Protein AF-A0A0P7ULN9-F1 (afdb_monomer_lite)

Organism: Scleropages formosus (NCBI:txid113540)

Secondary structure (DSSP, 8-state):
--TTSS---HHHHHHHHHHHHHSHHHHHHHHHHHHHHHHHHHHHHHHHH---HHHHHHHHHHHHHHHHHHHHHHHHHHHHTTPPP--S--PPPPPHHHHHHHHHHH--

Sequence (108 aa):
MVSKLCQWDGIRKHILLVLLKTSPVCLIVDLDVRRNRNREALNALRRDAEMSDEDQEQLDKEICDIRKRLKVKVNRLNELQGKPELKGFNLSPLSRDEMKAINQVLKR

Foldseek 3Di:
DPPPPPPPDCVVVVVVVVVCCPPVVVVVVVVVVVVVVVVVVVVVVVVVVCPPVVNVVVVVVVVVVVLVVVQVVVQVVCVVVVHDRDPPSPDDDDDPVRVVVVVVVPPD

Structure (mmCIF, N/CA/C/O backbone):
data_AF-A0A0P7ULN9-F1
#
_entry.id   AF-A0A0P7ULN9-F1
#
loop_
_atom_site.group_PDB
_atom_site.id
_atom_site.type_symbol
_atom_site.label_atom_id
_atom_site.label_alt_id
_atom_site.label_comp_id
_atom_site.label_asym_id
_atom_site.label_entity_id
_atom_site.label_seq_id
_atom_site.pdbx_PDB_ins_code
_atom_site.Cartn_x
_atom_site.Cartn_y
_atom_site.Cartn_z
_atom_site.occupancy
_atom_site.B_iso_or_equiv
_atom_site.auth_seq_id
_atom_site.auth_comp_id
_atom_site.auth_asym_id
_atom_site.auth_atom_id
_atom_site.pdbx_PDB_model_num
ATOM 1 N N . MET A 1 1 ? 13.236 -6.642 -77.150 1.00 39.81 1 MET A N 1
ATOM 2 C CA . MET A 1 1 ? 14.279 -7.044 -76.174 1.00 39.81 1 MET A CA 1
ATOM 3 C C . MET A 1 1 ? 13.921 -6.652 -74.723 1.00 39.81 1 MET A C 1
ATOM 5 O O . MET A 1 1 ? 14.807 -6.297 -73.965 1.00 39.81 1 MET A O 1
ATOM 9 N N . VAL A 1 2 ? 12.649 -6.740 -74.285 1.00 43.72 2 VAL A N 1
ATOM 10 C CA . VAL A 1 2 ? 12.243 -6.293 -72.920 1.00 43.72 2 VAL A CA 1
ATOM 11 C C . VAL A 1 2 ? 11.277 -7.266 -72.212 1.00 43.72 2 VAL A C 1
ATOM 13 O O . VAL A 1 2 ? 10.721 -6.956 -71.170 1.00 43.72 2 VAL A O 1
ATOM 16 N N . SER A 1 3 ? 11.102 -8.493 -72.712 1.00 44.50 3 SER A N 1
ATOM 17 C CA . SER A 1 3 ? 10.144 -9.448 -72.114 1.00 44.50 3 SER A CA 1
ATOM 18 C C . SER A 1 3 ? 10.750 -10.406 -71.081 1.00 44.50 3 SER A C 1
ATOM 20 O O . SER A 1 3 ? 10.033 -11.229 -70.530 1.00 44.50 3 SER A O 1
ATOM 22 N N . LYS A 1 4 ? 12.051 -10.306 -70.768 1.00 44.25 4 LYS A N 1
ATOM 23 C CA . LYS A 1 4 ? 12.719 -11.176 -69.771 1.00 44.25 4 LYS A CA 1
ATOM 24 C C . LYS A 1 4 ? 12.836 -10.562 -68.365 1.00 44.25 4 LYS A C 1
ATOM 26 O O . LYS A 1 4 ? 13.487 -11.144 -67.502 1.00 44.25 4 LYS A O 1
ATOM 31 N N . LEU A 1 5 ? 12.231 -9.394 -68.125 1.00 45.03 5 LEU A N 1
ATOM 32 C CA . LEU A 1 5 ? 12.324 -8.672 -66.844 1.00 45.03 5 LEU A CA 1
ATOM 33 C C . LEU A 1 5 ? 11.114 -8.850 -65.913 1.00 45.03 5 LEU A C 1
ATOM 35 O O . LEU A 1 5 ? 11.232 -8.536 -64.735 1.00 45.03 5 LEU A O 1
ATOM 39 N N . CYS A 1 6 ? 9.994 -9.408 -66.387 1.00 50.28 6 CYS A N 1
ATOM 40 C CA . CYS A 1 6 ? 8.813 -9.656 -65.541 1.00 50.28 6 CYS A CA 1
ATOM 41 C C . CYS A 1 6 ? 8.776 -11.040 -64.871 1.00 50.28 6 CYS A C 1
ATOM 43 O O . CYS A 1 6 ? 7.931 -11.257 -64.014 1.00 50.28 6 CYS A O 1
ATOM 45 N N . GLN A 1 7 ? 9.685 -11.956 -65.219 1.00 50.16 7 GLN A N 1
ATOM 46 C CA . GLN A 1 7 ? 9.683 -13.345 -64.728 1.00 50.16 7 GLN A CA 1
ATOM 47 C C . GLN A 1 7 ? 10.825 -13.647 -63.752 1.00 50.16 7 GLN A C 1
ATOM 49 O O . GLN A 1 7 ? 11.171 -14.793 -63.491 1.00 50.16 7 GLN A O 1
ATOM 54 N N . TRP A 1 8 ? 11.447 -12.611 -63.189 1.00 48.56 8 TRP A N 1
ATOM 55 C CA . TRP A 1 8 ? 12.299 -12.807 -62.022 1.00 48.56 8 TRP A CA 1
ATOM 56 C C . TRP A 1 8 ? 11.435 -12.760 -60.777 1.00 48.56 8 TRP A C 1
ATOM 58 O O . TRP A 1 8 ? 11.366 -11.780 -60.032 1.00 48.56 8 TRP A O 1
ATOM 68 N N . ASP A 1 9 ? 10.743 -13.889 -60.687 1.00 55.28 9 ASP A N 1
ATOM 69 C CA . ASP A 1 9 ? 9.774 -14.341 -59.719 1.00 55.28 9 ASP A CA 1
ATOM 70 C C . ASP A 1 9 ? 10.242 -14.156 -58.284 1.00 55.28 9 ASP A C 1
ATOM 72 O O . ASP A 1 9 ? 11.427 -13.954 -57.996 1.00 55.28 9 ASP A O 1
ATOM 76 N N . GLY A 1 10 ? 9.273 -14.261 -57.372 1.00 60.03 10 GLY A N 1
ATOM 77 C CA . GLY A 1 10 ? 9.406 -14.075 -55.929 1.00 60.03 10 GLY A CA 1
ATOM 78 C C . GLY A 1 10 ? 10.617 -14.745 -55.275 1.00 60.03 10 GLY A C 1
ATOM 79 O O . GLY A 1 10 ? 10.995 -14.317 -54.197 1.00 60.03 10 GLY A O 1
ATOM 80 N N . ILE A 1 11 ? 11.293 -15.684 -55.938 1.00 65.00 11 ILE A N 1
ATOM 81 C CA . ILE A 1 11 ? 12.609 -16.217 -55.575 1.00 65.00 11 ILE A CA 1
ATOM 82 C C . ILE A 1 11 ? 13.677 -15.118 -55.487 1.00 65.00 11 ILE A C 1
ATOM 84 O O . ILE A 1 11 ? 14.398 -15.079 -54.501 1.00 65.00 11 ILE A O 1
ATOM 88 N N . ARG A 1 12 ? 13.783 -14.174 -56.435 1.00 64.69 12 ARG A N 1
ATOM 89 C CA . ARG A 1 12 ? 14.768 -13.076 -56.320 1.00 64.69 12 ARG A CA 1
ATOM 90 C C . ARG A 1 12 ? 14.433 -12.115 -55.191 1.00 64.69 12 ARG A C 1
ATOM 92 O O . ARG A 1 12 ? 15.335 -11.671 -54.490 1.00 64.69 12 ARG A O 1
ATOM 99 N N . LYS A 1 13 ? 13.144 -11.820 -54.994 1.00 64.00 13 LYS A N 1
ATOM 100 C CA . LYS A 1 13 ? 12.682 -11.013 -53.856 1.00 64.00 13 LYS A CA 1
ATOM 101 C C . LYS A 1 13 ? 12.955 -11.735 -52.539 1.00 64.00 13 LYS A C 1
ATOM 103 O O . LYS A 1 13 ? 13.418 -11.102 -51.605 1.00 64.00 13 LYS A O 1
ATOM 108 N N . HIS A 1 14 ? 12.733 -13.046 -52.485 1.00 68.19 14 HIS A N 1
ATOM 109 C CA . HIS A 1 14 ? 12.997 -13.885 -51.323 1.00 68.19 14 HIS A CA 1
ATOM 110 C C . HIS A 1 14 ? 14.497 -13.994 -51.040 1.00 68.19 14 HIS A C 1
ATOM 112 O O . HIS A 1 14 ? 14.897 -13.770 -49.911 1.00 68.19 14 HIS A O 1
ATOM 118 N N . ILE A 1 15 ? 15.338 -14.226 -52.051 1.00 68.81 15 ILE A N 1
ATOM 119 C CA . ILE A 1 15 ? 16.802 -14.234 -51.924 1.00 68.81 15 ILE A CA 1
ATOM 120 C C . ILE A 1 15 ? 17.303 -12.867 -51.455 1.00 68.81 15 ILE A C 1
ATOM 122 O O . ILE A 1 15 ? 18.106 -12.813 -50.534 1.00 68.81 15 ILE A O 1
ATOM 126 N N . LEU A 1 16 ? 16.807 -11.760 -52.016 1.00 63.34 16 LEU A N 1
ATOM 127 C CA . LEU A 1 16 ? 17.192 -10.416 -51.579 1.00 63.34 16 LEU A CA 1
ATOM 128 C C . LEU A 1 16 ? 16.739 -10.137 -50.137 1.00 63.34 16 LEU A C 1
ATOM 130 O O . LEU A 1 16 ? 17.502 -9.584 -49.352 1.00 63.34 16 LEU A O 1
ATOM 134 N N . LEU A 1 17 ? 15.529 -10.565 -49.768 1.00 64.50 17 LEU A N 1
ATOM 135 C CA . LEU A 1 17 ? 14.994 -10.454 -48.410 1.00 64.50 17 LEU A CA 1
ATOM 136 C C . LEU A 1 17 ? 15.785 -11.317 -47.418 1.00 64.50 17 LEU A C 1
ATOM 138 O O . LEU A 1 17 ? 16.032 -10.879 -46.300 1.00 64.50 17 LEU A O 1
ATOM 142 N N . VAL A 1 18 ? 16.188 -12.524 -47.819 1.00 67.69 18 VAL A N 1
ATOM 143 C CA . VAL A 1 18 ? 17.026 -13.430 -47.027 1.00 67.69 18 VAL A CA 1
ATOM 144 C C . VAL A 1 18 ? 18.409 -12.817 -46.855 1.00 67.69 18 VAL A C 1
ATOM 146 O O . VAL A 1 18 ? 18.833 -12.674 -45.720 1.00 67.69 18 VAL A O 1
ATOM 149 N N . LEU A 1 19 ? 19.053 -12.342 -47.925 1.00 61.41 19 LEU A N 1
ATOM 150 C CA . LEU A 1 19 ? 20.368 -11.691 -47.873 1.00 61.41 19 LEU A CA 1
ATOM 151 C C . LEU A 1 19 ? 20.367 -10.418 -47.010 1.00 61.41 19 LEU A C 1
ATOM 153 O O . LEU A 1 19 ? 21.307 -10.196 -46.246 1.00 61.41 19 LEU A O 1
ATOM 157 N N . LEU A 1 20 ? 19.304 -9.609 -47.083 1.00 58.16 20 LEU A N 1
ATOM 158 C CA . LEU A 1 20 ? 19.118 -8.432 -46.227 1.00 58.16 20 LEU A CA 1
ATOM 159 C C . LEU A 1 20 ? 18.901 -8.822 -44.756 1.00 58.16 20 LEU A C 1
ATOM 161 O O . LEU A 1 20 ? 19.474 -8.185 -43.877 1.00 58.16 20 LEU A O 1
ATOM 165 N N . LYS A 1 21 ? 18.139 -9.891 -44.483 1.00 59.97 21 LYS A N 1
ATOM 166 C CA . LYS A 1 21 ? 17.870 -10.400 -43.124 1.00 59.97 21 LYS A CA 1
ATOM 167 C C . LYS A 1 21 ? 19.020 -11.208 -42.512 1.00 59.97 21 LYS A C 1
ATOM 169 O O . LYS A 1 21 ? 19.088 -11.323 -41.295 1.00 59.97 21 LYS A O 1
ATOM 174 N N . THR A 1 22 ? 19.920 -11.765 -43.321 1.00 57.50 22 THR A N 1
ATOM 175 C CA . THR A 1 22 ? 21.130 -12.473 -42.863 1.00 57.50 22 THR A CA 1
ATOM 176 C C . THR A 1 22 ? 22.338 -11.552 -42.719 1.00 57.50 22 THR A C 1
ATOM 178 O O . THR A 1 22 ? 23.378 -11.985 -42.229 1.00 57.50 22 THR A O 1
ATOM 181 N N . SER A 1 23 ? 22.231 -10.290 -43.150 1.00 60.66 23 SER A N 1
ATOM 182 C CA . SER A 1 23 ? 23.286 -9.304 -42.941 1.00 60.66 23 SER A CA 1
ATOM 183 C C . SER A 1 23 ? 23.409 -8.987 -41.443 1.00 60.66 23 SER A C 1
ATOM 185 O O . SER A 1 23 ? 22.408 -8.617 -40.817 1.00 60.66 23 SER A O 1
ATOM 187 N N . PRO A 1 24 ? 24.614 -9.079 -40.849 1.00 62.69 24 PRO A N 1
ATOM 188 C CA . PRO A 1 24 ? 24.822 -8.859 -39.416 1.00 62.69 24 PRO A CA 1
ATOM 189 C C . PRO A 1 24 ? 24.386 -7.459 -38.960 1.00 62.69 24 PRO A C 1
ATOM 191 O O . PRO A 1 24 ? 24.020 -7.275 -37.803 1.00 62.69 24 PRO A O 1
ATOM 194 N N . VAL A 1 25 ? 24.348 -6.486 -39.875 1.00 57.44 25 VAL A N 1
ATOM 195 C CA . VAL A 1 25 ? 23.916 -5.109 -39.599 1.00 57.44 25 VAL A CA 1
ATOM 196 C C . VAL A 1 25 ? 22.401 -5.015 -39.369 1.00 57.44 25 VAL A C 1
ATOM 198 O O . VAL A 1 25 ? 21.974 -4.301 -38.466 1.00 57.44 25 VAL A O 1
ATOM 201 N N . CYS A 1 26 ? 21.582 -5.768 -40.119 1.00 59.66 26 CYS A N 1
ATOM 202 C CA . CYS A 1 26 ? 20.127 -5.821 -39.902 1.00 59.66 26 CYS A CA 1
ATOM 203 C C . CYS A 1 26 ? 19.809 -6.492 -38.561 1.00 59.66 26 CYS A C 1
ATOM 205 O O . CYS A 1 26 ? 18.988 -6.000 -37.793 1.00 59.66 26 CYS A O 1
ATOM 207 N N . LEU A 1 27 ? 20.545 -7.563 -38.244 1.00 58.97 27 LEU A N 1
ATOM 208 C CA . LEU A 1 27 ? 20.428 -8.280 -36.978 1.00 58.97 27 LEU A CA 1
ATOM 209 C C . LEU A 1 27 ? 20.708 -7.370 -35.774 1.00 58.97 27 LEU A C 1
ATOM 211 O O . LEU A 1 27 ? 19.984 -7.442 -34.789 1.00 58.97 27 LEU A O 1
ATOM 215 N N . ILE A 1 28 ? 21.716 -6.495 -35.850 1.00 65.75 28 ILE A N 1
ATOM 216 C CA . ILE A 1 28 ? 22.037 -5.544 -34.772 1.00 65.75 28 ILE A CA 1
ATOM 217 C C . ILE A 1 28 ? 20.898 -4.540 -34.575 1.00 65.75 28 ILE A C 1
ATOM 219 O O . ILE A 1 28 ? 20.422 -4.381 -33.454 1.00 65.75 28 ILE A O 1
ATOM 223 N N . VAL A 1 29 ? 20.403 -3.927 -35.654 1.00 70.25 29 VAL A N 1
ATOM 224 C CA . VAL A 1 29 ? 19.311 -2.941 -35.573 1.00 70.25 29 VAL A CA 1
ATOM 225 C C . VAL A 1 29 ? 18.027 -3.583 -35.045 1.00 70.25 29 VAL A C 1
ATOM 227 O O . VAL A 1 29 ? 17.382 -3.030 -34.157 1.00 70.25 29 VAL A O 1
ATOM 230 N N . ASP A 1 30 ? 17.677 -4.778 -35.518 1.00 75.56 30 ASP A N 1
ATOM 231 C CA . ASP A 1 30 ? 16.497 -5.507 -35.047 1.00 75.56 30 ASP A CA 1
ATOM 232 C C . ASP A 1 30 ? 16.623 -5.903 -33.566 1.00 75.56 30 ASP A C 1
ATOM 234 O O . ASP A 1 30 ? 15.656 -5.822 -32.796 1.00 75.56 30 ASP A O 1
ATOM 238 N N . LEU A 1 31 ? 17.824 -6.303 -33.136 1.00 71.81 31 LEU A N 1
ATOM 239 C CA . LEU A 1 31 ? 18.120 -6.598 -31.736 1.00 71.81 31 LEU A CA 1
ATOM 240 C C . LEU A 1 31 ? 18.053 -5.348 -30.854 1.00 71.81 31 LEU A C 1
ATOM 242 O O . LEU A 1 31 ? 17.506 -5.434 -29.752 1.00 71.81 31 LEU A O 1
ATOM 246 N N . ASP A 1 32 ? 18.541 -4.206 -31.328 1.00 73.88 32 ASP A N 1
ATOM 247 C CA . ASP A 1 32 ? 18.506 -2.938 -30.599 1.00 73.88 32 ASP A CA 1
ATOM 248 C C . ASP A 1 32 ? 17.088 -2.384 -30.493 1.00 73.88 32 ASP A C 1
ATOM 250 O O . ASP A 1 32 ? 16.669 -1.971 -29.412 1.00 73.88 32 ASP A O 1
ATOM 254 N N . VAL A 1 33 ? 16.290 -2.488 -31.557 1.00 80.44 33 VAL A N 1
ATOM 255 C CA . VAL A 1 33 ? 14.860 -2.159 -31.525 1.00 80.44 33 VAL A CA 1
ATOM 256 C C . VAL A 1 33 ? 14.130 -3.055 -30.523 1.00 80.44 33 VAL A C 1
ATOM 258 O O . VAL A 1 33 ? 13.322 -2.571 -29.728 1.00 80.44 33 VAL A O 1
ATOM 261 N N . ARG A 1 34 ? 14.433 -4.358 -30.494 1.00 79.56 34 ARG A N 1
ATOM 262 C CA . ARG A 1 34 ? 13.831 -5.291 -29.532 1.00 79.56 34 ARG A CA 1
ATOM 263 C C . ARG A 1 34 ? 14.283 -5.021 -28.095 1.00 79.56 34 ARG A C 1
ATOM 265 O O . ARG A 1 34 ? 13.459 -5.080 -27.186 1.00 79.56 34 ARG A O 1
ATOM 272 N N . ARG A 1 35 ? 15.552 -4.671 -27.866 1.00 78.62 35 ARG A N 1
ATOM 273 C CA . ARG A 1 35 ? 16.045 -4.240 -26.546 1.00 78.62 35 ARG A CA 1
ATOM 274 C C . ARG A 1 35 ? 15.427 -2.918 -26.111 1.00 78.62 35 ARG A C 1
ATOM 276 O O . ARG A 1 35 ? 15.121 -2.786 -24.931 1.00 78.62 35 ARG A O 1
ATOM 283 N N . ASN A 1 36 ? 15.220 -1.973 -27.027 1.00 79.00 36 ASN A N 1
ATOM 284 C CA . ASN A 1 36 ? 14.581 -0.699 -26.717 1.00 79.00 36 ASN A CA 1
ATOM 285 C C . ASN A 1 36 ? 13.112 -0.897 -26.329 1.00 79.00 36 ASN A C 1
ATOM 287 O O . ASN A 1 36 ? 12.692 -0.419 -25.284 1.00 79.00 36 ASN A O 1
ATOM 291 N N . ARG A 1 37 ? 12.368 -1.718 -27.081 1.00 84.19 37 ARG A N 1
ATOM 292 C CA . ARG A 1 37 ? 10.994 -2.107 -26.719 1.00 84.19 37 ARG A CA 1
ATOM 293 C C . ARG A 1 37 ? 10.932 -2.820 -25.372 1.00 84.19 37 ARG A C 1
ATOM 295 O O . ARG A 1 37 ? 10.065 -2.521 -24.562 1.00 84.19 37 ARG A O 1
ATOM 302 N N . ASN A 1 38 ? 11.880 -3.714 -25.091 1.00 86.56 38 ASN A N 1
ATOM 303 C CA . ASN A 1 38 ? 11.958 -4.365 -23.783 1.00 86.56 38 ASN A CA 1
ATOM 304 C C . ASN A 1 38 ? 12.301 -3.371 -22.664 1.00 86.56 38 ASN A C 1
ATOM 306 O O . ASN A 1 38 ? 11.784 -3.505 -21.561 1.00 86.56 38 ASN A O 1
ATOM 310 N N . ARG A 1 39 ? 13.146 -2.367 -22.924 1.00 83.31 39 ARG A N 1
ATOM 311 C CA . ARG A 1 39 ? 13.453 -1.293 -21.969 1.00 83.31 39 ARG A CA 1
ATOM 312 C C . ARG A 1 39 ? 12.227 -0.425 -21.696 1.00 83.31 39 ARG A C 1
ATOM 314 O O . ARG A 1 39 ? 11.968 -0.106 -20.543 1.00 83.31 39 ARG A O 1
ATOM 321 N N . GLU A 1 40 ? 11.473 -0.070 -22.728 1.00 82.69 40 GLU A N 1
ATOM 322 C CA . GLU A 1 40 ? 10.224 0.680 -22.598 1.00 82.69 40 GLU A CA 1
ATOM 323 C C . GLU A 1 40 ? 9.162 -0.127 -21.844 1.00 82.69 40 GLU A C 1
ATOM 325 O O . GLU A 1 40 ? 8.547 0.406 -20.926 1.00 82.69 40 GLU A O 1
ATOM 330 N N . ALA A 1 41 ? 9.021 -1.424 -22.135 1.00 79.31 41 ALA A N 1
ATOM 331 C CA . ALA A 1 41 ? 8.128 -2.323 -21.406 1.00 79.31 41 ALA A CA 1
ATOM 332 C C . ALA A 1 41 ? 8.540 -2.479 -19.933 1.00 79.31 41 ALA A C 1
ATOM 334 O O . ALA A 1 41 ? 7.692 -2.398 -19.052 1.00 79.31 41 ALA A O 1
ATOM 335 N N . LEU A 1 42 ? 9.837 -2.641 -19.643 1.00 74.62 42 LEU A N 1
ATOM 336 C CA . LEU A 1 42 ? 10.341 -2.684 -18.267 1.00 74.62 42 LEU A CA 1
ATOM 337 C C . LEU A 1 42 ? 10.121 -1.355 -17.536 1.00 74.62 42 LEU A C 1
ATOM 339 O O . LEU A 1 42 ? 9.756 -1.371 -16.368 1.00 74.62 42 LEU A O 1
ATOM 343 N N . ASN A 1 43 ? 10.301 -0.215 -18.206 1.00 74.12 43 ASN A N 1
ATOM 344 C CA . ASN A 1 43 ? 10.026 1.098 -17.622 1.00 74.12 43 ASN A CA 1
ATOM 345 C C . ASN A 1 43 ? 8.524 1.328 -17.393 1.00 74.12 43 ASN A C 1
ATOM 347 O O . ASN A 1 43 ? 8.164 1.949 -16.400 1.00 74.12 43 ASN A O 1
ATOM 351 N N . ALA A 1 44 ? 7.654 0.827 -18.272 1.00 71.56 44 ALA A N 1
ATOM 352 C CA . ALA A 1 44 ? 6.205 0.881 -18.091 1.00 71.56 44 ALA A CA 1
ATOM 353 C C . ALA A 1 44 ? 5.754 0.007 -16.909 1.00 71.56 44 ALA A C 1
ATOM 355 O O . ALA A 1 44 ? 5.064 0.498 -16.025 1.00 71.56 44 ALA A O 1
ATOM 356 N N . LEU A 1 45 ? 6.253 -1.231 -16.815 1.00 69.44 45 LEU A N 1
ATOM 357 C CA . LEU A 1 45 ? 6.014 -2.106 -15.659 1.00 69.44 45 LEU A CA 1
ATOM 358 C C . LEU A 1 45 ? 6.584 -1.523 -14.358 1.00 69.44 45 LEU A C 1
ATOM 360 O O . LEU A 1 45 ? 6.030 -1.742 -13.2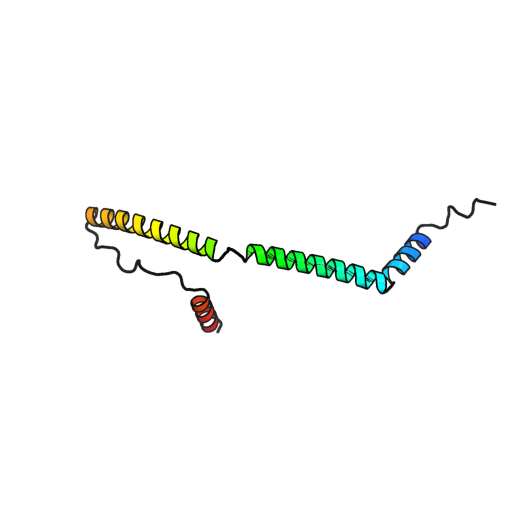85 1.00 69.44 45 LEU A O 1
ATOM 364 N N . ARG A 1 46 ? 7.691 -0.773 -14.435 1.00 63.12 46 ARG A N 1
ATOM 365 C CA . ARG A 1 46 ? 8.248 -0.058 -13.282 1.00 63.12 46 ARG A CA 1
ATOM 366 C C . ARG A 1 46 ? 7.354 1.101 -12.849 1.00 63.12 46 ARG A C 1
ATOM 368 O O . ARG A 1 46 ? 7.200 1.286 -11.654 1.00 63.12 46 ARG A O 1
ATOM 375 N N . ARG A 1 47 ? 6.744 1.832 -13.788 1.00 56.50 47 ARG A N 1
ATOM 376 C CA . ARG A 1 47 ? 5.785 2.907 -13.483 1.00 56.50 47 ARG A CA 1
ATOM 377 C C . ARG A 1 47 ? 4.528 2.381 -12.786 1.00 56.50 47 ARG A C 1
ATOM 379 O O . ARG A 1 47 ? 4.079 3.012 -11.845 1.00 56.50 47 ARG A O 1
ATOM 386 N N . ASP A 1 48 ? 4.035 1.197 -13.149 1.00 53.31 48 ASP A N 1
ATOM 387 C CA . ASP A 1 48 ? 2.918 0.556 -12.426 1.00 53.31 48 ASP A CA 1
ATOM 388 C C . ASP A 1 48 ? 3.324 0.069 -11.017 1.00 53.31 48 ASP A C 1
ATOM 390 O O . ASP A 1 48 ? 2.485 -0.083 -10.131 1.00 53.31 48 ASP A O 1
ATOM 394 N N . ALA A 1 49 ? 4.622 -0.166 -10.791 1.00 56.72 49 ALA A N 1
ATOM 395 C CA . ALA A 1 49 ? 5.190 -0.474 -9.477 1.00 56.72 49 ALA A CA 1
ATOM 396 C C . ALA A 1 49 ? 5.570 0.783 -8.664 1.00 56.72 49 ALA A C 1
ATOM 398 O O . ALA A 1 49 ? 5.855 0.669 -7.469 1.00 56.72 49 ALA A O 1
ATOM 399 N N . GLU A 1 50 ? 5.560 1.958 -9.295 1.00 56.12 50 GLU A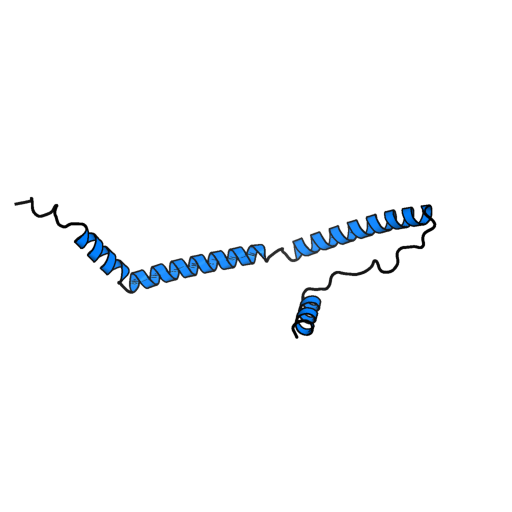 N 1
ATOM 400 C CA . GLU A 1 50 ? 5.726 3.282 -8.698 1.00 56.12 50 GLU A CA 1
ATOM 401 C C . GLU A 1 50 ? 4.327 3.863 -8.396 1.00 56.12 50 GLU A C 1
ATOM 403 O O . GLU A 1 50 ? 3.957 4.914 -8.907 1.00 56.12 50 GLU A O 1
ATOM 408 N N . MET A 1 51 ? 3.537 3.211 -7.527 1.00 57.22 51 MET A N 1
ATOM 409 C CA . MET A 1 51 ? 2.721 4.032 -6.617 1.00 57.22 51 MET A CA 1
ATOM 410 C C . MET A 1 51 ? 3.732 4.926 -5.909 1.00 57.22 51 MET A C 1
ATOM 412 O O . MET A 1 51 ? 4.628 4.398 -5.240 1.00 57.22 51 MET A O 1
ATOM 416 N N . SER A 1 52 ? 3.671 6.234 -6.146 1.00 60.69 52 SER A N 1
ATOM 417 C CA . SER A 1 52 ? 4.608 7.161 -5.521 1.00 60.69 52 SER A CA 1
ATOM 418 C C . SER A 1 52 ? 4.517 6.973 -4.007 1.00 60.69 52 SER A C 1
ATOM 420 O O . SER A 1 52 ? 3.428 6.713 -3.488 1.00 60.69 52 SER A O 1
ATOM 422 N N . ASP A 1 53 ? 5.628 7.102 -3.279 1.00 66.62 53 ASP A N 1
ATOM 423 C CA . ASP A 1 53 ? 5.597 7.055 -1.809 1.00 66.62 53 ASP A CA 1
ATOM 424 C C . ASP A 1 53 ? 4.560 8.054 -1.253 1.00 66.62 53 ASP A C 1
ATOM 426 O O . ASP A 1 53 ? 3.929 7.799 -0.233 1.00 66.62 53 ASP A O 1
ATOM 430 N N . GLU A 1 54 ? 4.314 9.142 -1.986 1.00 72.50 54 GLU A N 1
ATOM 431 C CA . GLU A 1 54 ? 3.281 10.142 -1.715 1.00 72.50 54 GLU A CA 1
ATOM 432 C C . GLU A 1 54 ? 1.851 9.590 -1.851 1.00 72.50 54 GLU A C 1
ATOM 434 O O . GLU A 1 54 ? 1.012 9.848 -0.987 1.00 72.50 54 GLU A O 1
ATOM 439 N N . ASP A 1 55 ? 1.569 8.804 -2.894 1.00 74.75 55 ASP A N 1
ATOM 440 C CA . ASP A 1 55 ? 0.262 8.162 -3.094 1.00 74.75 55 ASP A CA 1
ATOM 441 C C . ASP A 1 55 ? 0.023 7.106 -2.013 1.00 74.75 55 ASP A C 1
ATOM 443 O O . ASP A 1 55 ? -1.069 7.000 -1.450 1.00 74.75 55 ASP A O 1
ATOM 447 N N . GLN A 1 56 ? 1.070 6.355 -1.669 1.00 73.25 56 GLN A N 1
ATOM 448 C CA . GLN A 1 56 ? 1.020 5.382 -0.588 1.00 73.25 56 GLN A CA 1
ATOM 449 C C . GLN A 1 56 ? 0.787 6.064 0.769 1.00 73.25 56 GLN A C 1
ATOM 451 O O . GLN A 1 56 ? -0.038 5.601 1.556 1.00 73.25 56 GLN A O 1
ATOM 456 N N . GLU A 1 57 ? 1.442 7.199 1.024 1.00 80.06 57 GLU A N 1
ATOM 457 C CA . GLU A 1 57 ? 1.239 7.991 2.236 1.00 80.06 57 GLU A CA 1
ATOM 458 C C . GLU A 1 57 ? -0.182 8.579 2.305 1.00 80.06 57 GLU A C 1
ATOM 460 O O . GLU A 1 57 ? -0.792 8.611 3.378 1.00 80.06 57 GLU A O 1
ATOM 465 N N . GLN A 1 58 ? -0.742 9.033 1.178 1.00 85.50 58 GLN A N 1
ATOM 466 C CA . GLN A 1 58 ? -2.129 9.501 1.113 1.00 85.50 58 GLN A CA 1
ATOM 467 C C . GLN A 1 58 ? -3.121 8.376 1.417 1.00 85.50 58 GLN A C 1
ATOM 469 O O . GLN A 1 58 ? -4.000 8.551 2.266 1.00 85.50 58 GLN A O 1
ATOM 474 N N . LEU A 1 59 ? -2.948 7.206 0.798 1.00 83.38 59 LEU A N 1
ATOM 475 C CA . LEU A 1 59 ? -3.778 6.033 1.073 1.00 83.38 59 LEU A CA 1
ATOM 476 C C . LEU A 1 59 ? -3.688 5.616 2.548 1.00 83.38 59 LEU A C 1
ATOM 478 O O . LEU A 1 59 ? -4.716 5.361 3.180 1.00 83.38 59 LEU A O 1
ATOM 482 N N . ASP A 1 60 ? -2.491 5.615 3.136 1.00 83.25 60 ASP A N 1
ATOM 483 C CA . ASP A 1 60 ? -2.299 5.284 4.550 1.00 83.25 60 ASP A CA 1
ATOM 484 C C . ASP A 1 60 ? -2.988 6.294 5.484 1.00 83.25 60 ASP A C 1
ATOM 486 O O . ASP A 1 60 ? -3.606 5.895 6.481 1.00 83.25 60 ASP A O 1
ATOM 490 N N . LYS A 1 61 ? -2.960 7.593 5.153 1.00 87.62 61 LYS A N 1
ATOM 491 C CA . LYS A 1 61 ? -3.694 8.642 5.887 1.00 87.62 61 LYS A CA 1
ATOM 492 C C . LYS A 1 61 ? -5.202 8.406 5.836 1.00 87.62 61 LYS A C 1
ATOM 494 O O . LYS A 1 61 ? -5.852 8.380 6.887 1.00 87.62 61 LYS A O 1
ATOM 499 N N . GLU A 1 62 ? -5.754 8.168 4.649 1.00 91.31 62 GLU A N 1
ATOM 500 C CA . GLU A 1 62 ? -7.187 7.915 4.474 1.00 91.31 62 GLU A CA 1
ATOM 501 C C . GLU A 1 62 ? -7.645 6.651 5.213 1.00 91.31 62 GLU A C 1
ATOM 503 O O . GLU A 1 62 ? -8.659 6.672 5.925 1.00 91.31 62 GLU A O 1
ATOM 508 N N . ILE A 1 63 ? -6.869 5.566 5.124 1.00 88.31 63 ILE A N 1
ATOM 509 C CA . ILE A 1 63 ? -7.114 4.320 5.861 1.00 88.31 63 ILE A CA 1
ATOM 510 C C . ILE A 1 63 ? -7.127 4.588 7.371 1.00 88.31 63 ILE A C 1
ATOM 512 O O . ILE A 1 63 ? -8.027 4.114 8.079 1.00 88.31 63 ILE A O 1
ATOM 516 N N . CYS A 1 64 ? -6.167 5.364 7.881 1.00 85.56 64 CYS A N 1
ATOM 517 C CA . CYS A 1 64 ? -6.096 5.727 9.294 1.00 85.56 64 CYS A CA 1
ATOM 518 C C . CYS A 1 64 ? -7.337 6.501 9.753 1.00 85.56 64 CYS A C 1
ATOM 520 O O . CYS A 1 64 ? -7.923 6.188 10.795 1.00 85.56 64 CYS A O 1
ATOM 522 N N . ASP A 1 65 ? -7.781 7.483 8.975 1.00 90.81 65 ASP A N 1
ATOM 523 C CA . ASP A 1 65 ? -8.923 8.314 9.342 1.00 90.81 65 ASP A CA 1
ATOM 524 C C . ASP A 1 65 ? -10.249 7.557 9.266 1.00 90.81 65 ASP A C 1
ATOM 526 O O . ASP A 1 65 ? -11.098 7.697 10.156 1.00 90.81 65 ASP A O 1
ATOM 530 N N . ILE A 1 66 ? -10.415 6.683 8.269 1.00 91.19 66 ILE A N 1
ATOM 531 C CA . ILE A 1 66 ? -11.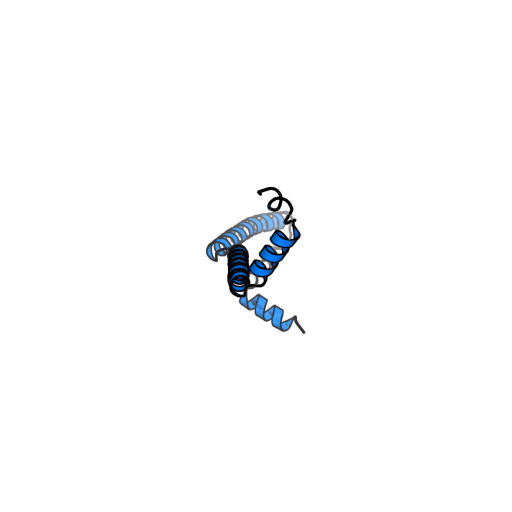559 5.768 8.198 1.00 91.19 66 ILE A CA 1
ATOM 532 C C . ILE A 1 66 ? -11.593 4.867 9.439 1.00 91.19 66 ILE A C 1
ATOM 534 O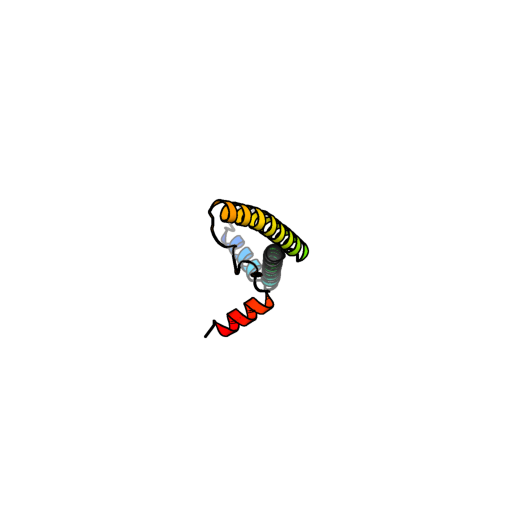 O . ILE A 1 66 ? -12.641 4.759 10.084 1.00 91.19 66 ILE A O 1
ATOM 538 N N . ARG A 1 67 ? -10.457 4.272 9.830 1.00 86.31 67 ARG A N 1
ATOM 539 C CA . ARG A 1 67 ? -10.362 3.412 11.023 1.00 86.31 67 ARG A CA 1
ATOM 540 C C . ARG A 1 67 ? -10.706 4.162 12.308 1.00 86.31 67 ARG A C 1
ATOM 542 O O . ARG A 1 67 ? -11.459 3.631 13.124 1.00 86.31 67 ARG A O 1
ATOM 549 N N . LYS A 1 68 ? -10.230 5.401 12.482 1.00 88.00 68 LYS A N 1
ATOM 550 C CA . LYS A 1 68 ? -10.566 6.243 13.648 1.00 88.00 68 LYS A CA 1
ATOM 551 C C . LYS A 1 68 ? -12.069 6.504 13.734 1.00 88.00 68 LYS A C 1
ATOM 553 O O . LYS A 1 68 ? -12.673 6.259 14.778 1.00 88.00 68 LYS A O 1
ATOM 558 N N . ARG A 1 69 ? -12.693 6.949 12.635 1.00 90.69 69 ARG A N 1
ATOM 559 C CA . ARG A 1 69 ? -14.143 7.216 12.598 1.00 90.69 69 ARG A CA 1
ATOM 560 C C . ARG A 1 69 ? -14.956 5.953 12.862 1.00 90.69 69 ARG A C 1
ATOM 562 O O . ARG A 1 69 ? -15.957 6.006 13.576 1.00 90.69 69 ARG A O 1
ATOM 569 N N . LEU A 1 70 ? -14.534 4.823 12.297 1.00 89.94 70 LEU A N 1
ATOM 570 C CA . LEU A 1 70 ? -15.205 3.547 12.504 1.00 89.94 70 LEU A CA 1
ATOM 571 C C . LEU A 1 70 ? -15.080 3.083 13.957 1.00 89.94 70 LEU A C 1
ATOM 573 O O . LEU A 1 70 ? -16.080 2.680 14.537 1.00 89.94 70 LEU A O 1
ATOM 577 N N . LYS A 1 71 ? -13.902 3.220 14.577 1.00 87.81 71 LYS A N 1
ATOM 578 C CA . LYS A 1 71 ? -13.674 2.860 15.983 1.00 87.81 71 LYS A CA 1
ATOM 579 C C . LYS A 1 71 ? -14.634 3.584 16.924 1.00 87.81 71 LYS A C 1
ATOM 581 O O . LYS A 1 71 ? -15.248 2.937 17.764 1.00 87.81 71 LYS A O 1
ATOM 586 N N . VAL A 1 72 ? -14.824 4.893 16.742 1.00 89.44 72 VAL A N 1
ATOM 587 C CA . VAL A 1 72 ? -15.785 5.669 17.548 1.00 89.44 72 VAL A CA 1
ATOM 588 C C . VAL A 1 72 ? -17.203 5.123 17.384 1.00 89.44 72 VAL A C 1
ATOM 590 O O . VAL A 1 72 ? -17.889 4.873 18.372 1.00 89.44 72 VAL A O 1
ATOM 593 N N . LYS A 1 73 ? -17.636 4.884 16.140 1.00 93.44 73 LYS A N 1
ATOM 594 C CA . LYS A 1 73 ? -18.979 4.352 15.864 1.00 93.44 73 LYS A CA 1
ATOM 595 C C . LYS A 1 73 ? -19.176 2.958 16.454 1.00 93.44 73 LYS A C 1
ATOM 597 O O . LYS A 1 73 ? -20.217 2.693 17.042 1.00 93.44 73 LYS A O 1
ATOM 602 N N . VAL A 1 74 ? -18.188 2.078 16.319 1.00 90.69 74 VAL A N 1
ATOM 603 C CA . VAL A 1 74 ? -18.283 0.705 16.824 1.00 90.69 74 VAL A CA 1
ATOM 604 C C . VAL A 1 74 ? -18.238 0.670 18.349 1.00 90.69 74 VAL A C 1
ATOM 606 O O . VAL A 1 74 ? -19.024 -0.056 18.948 1.00 90.69 74 VAL A O 1
ATOM 609 N N . ASN A 1 75 ? -17.415 1.499 18.992 1.00 87.75 75 ASN A N 1
ATOM 610 C CA . ASN A 1 75 ? -17.427 1.623 20.449 1.00 87.75 75 ASN 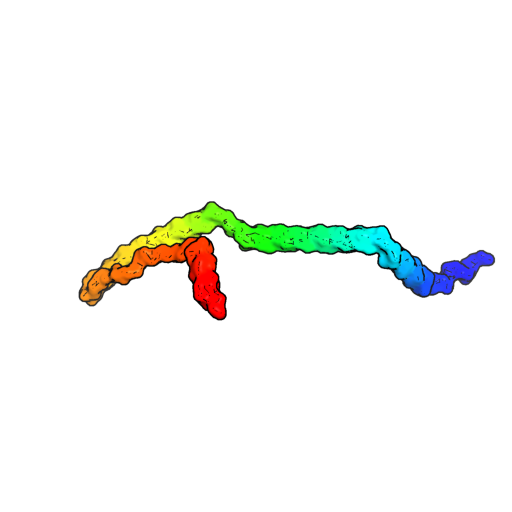A CA 1
ATOM 611 C C . ASN A 1 75 ? -18.786 2.123 20.950 1.00 87.75 75 ASN A C 1
ATOM 613 O O . ASN A 1 75 ? -19.359 1.512 21.846 1.00 87.75 75 ASN A O 1
ATOM 617 N N . ARG A 1 76 ? -19.366 3.140 20.299 1.00 90.06 76 ARG A N 1
ATOM 618 C CA . ARG A 1 76 ? -20.708 3.626 20.639 1.00 90.06 76 ARG A CA 1
ATOM 619 C C . ARG A 1 76 ? -21.781 2.544 20.499 1.00 90.06 76 ARG A C 1
ATOM 621 O O . ARG A 1 76 ? -22.687 2.460 21.321 1.00 90.06 76 ARG A O 1
ATOM 628 N N . LEU A 1 77 ? -21.692 1.711 19.464 1.00 90.38 77 LEU A N 1
ATOM 629 C CA . LEU A 1 77 ? -22.600 0.576 19.291 1.00 90.38 77 LEU A CA 1
ATOM 630 C C . LEU A 1 77 ? -22.390 -0.496 20.367 1.00 90.38 77 LEU A C 1
ATOM 632 O O . LEU A 1 77 ? -23.369 -1.053 20.856 1.00 90.38 77 LEU A O 1
ATOM 636 N N . ASN A 1 78 ? -21.146 -0.766 20.767 1.00 88.75 78 ASN A N 1
ATOM 637 C CA . ASN A 1 78 ? -20.843 -1.711 21.841 1.00 88.75 78 ASN A CA 1
ATOM 638 C C . ASN A 1 78 ? -21.365 -1.226 23.198 1.00 88.75 78 ASN A C 1
ATOM 640 O O . ASN A 1 78 ? -21.956 -2.033 23.911 1.00 88.75 78 ASN A O 1
ATOM 644 N N . GLU A 1 79 ? -21.236 0.069 23.513 1.00 88.69 79 GLU A N 1
ATOM 645 C CA . GLU A 1 79 ? -21.841 0.692 24.702 1.00 88.69 79 GLU A CA 1
ATOM 646 C C . GLU A 1 79 ? -23.352 0.430 24.748 1.00 88.69 79 GLU A C 1
ATOM 648 O O . GLU A 1 79 ? -23.870 -0.056 25.751 1.00 88.69 79 GLU A O 1
ATOM 653 N N . LEU A 1 80 ? -24.051 0.683 23.635 1.00 90.69 80 LEU A N 1
ATOM 654 C CA . LEU A 1 80 ? -25.496 0.456 23.525 1.00 90.69 80 LEU A CA 1
ATOM 655 C C . LEU A 1 80 ? -25.879 -1.030 23.620 1.00 90.69 80 LEU A C 1
ATOM 657 O O . LEU A 1 80 ? -26.981 -1.351 24.054 1.00 90.69 80 LEU A O 1
ATOM 661 N N . GLN A 1 81 ? -24.986 -1.936 23.220 1.00 89.31 81 GLN A N 1
ATOM 662 C CA . GLN A 1 81 ? -25.181 -3.386 23.317 1.00 89.31 81 GLN A CA 1
ATOM 663 C C . GLN A 1 81 ? -24.685 -3.985 24.646 1.00 89.31 81 GLN A C 1
ATOM 665 O O . GLN A 1 81 ? -24.784 -5.198 24.824 1.00 89.31 81 GLN A O 1
ATOM 670 N N . GLY A 1 82 ? -24.121 -3.180 25.556 1.00 88.62 82 GLY A N 1
ATOM 671 C CA . GLY A 1 82 ? -23.526 -3.656 26.810 1.00 88.62 82 GLY A CA 1
ATOM 672 C C . GLY A 1 82 ? -22.267 -4.515 26.626 1.00 88.62 82 GLY A C 1
ATOM 673 O O . GLY A 1 82 ? -21.900 -5.278 27.519 1.00 88.62 82 GLY A O 1
ATOM 674 N N . LYS A 1 83 ? -21.610 -4.433 25.463 1.00 85.62 83 LYS A N 1
ATOM 675 C CA . LYS A 1 83 ? -20.380 -5.172 25.155 1.00 85.62 83 LYS A CA 1
ATOM 676 C C . LYS A 1 83 ? -19.148 -4.354 25.557 1.00 85.62 83 LYS A C 1
ATOM 678 O O . LYS A 1 83 ? -19.154 -3.134 25.400 1.00 85.62 83 LYS A O 1
ATOM 683 N N . PRO A 1 84 ? -18.072 -5.003 26.035 1.00 78.94 84 PRO A N 1
ATOM 684 C CA . PRO A 1 84 ? -16.831 -4.309 26.360 1.00 78.94 84 PRO A CA 1
ATOM 685 C C . PRO A 1 84 ? -16.200 -3.670 25.114 1.00 78.94 84 PRO A C 1
ATOM 687 O O . PRO A 1 84 ? -16.424 -4.111 23.983 1.00 78.94 84 PRO A O 1
ATOM 690 N N . GLU A 1 85 ? -15.384 -2.635 25.322 1.00 74.06 85 GLU A N 1
ATOM 691 C CA . GLU A 1 85 ? -14.684 -1.954 24.231 1.00 74.06 85 GLU A CA 1
ATOM 692 C C . GLU A 1 85 ? -13.782 -2.899 23.427 1.00 74.06 85 GLU A C 1
ATOM 694 O O . GLU A 1 85 ? -13.196 -3.852 23.955 1.00 74.06 85 GLU A O 1
ATOM 699 N N . LEU A 1 86 ? -13.633 -2.600 22.133 1.00 71.62 86 LEU A N 1
ATOM 700 C CA . LEU A 1 86 ? -12.776 -3.370 21.240 1.00 71.62 86 LEU A CA 1
ATOM 701 C C . LEU A 1 86 ? -11.301 -3.237 21.638 1.00 71.62 86 LEU A C 1
ATOM 703 O O . LEU A 1 86 ? -10.681 -2.183 21.477 1.00 71.62 86 LEU A O 1
ATOM 707 N N . LYS A 1 87 ? -10.718 -4.345 22.101 1.00 75.56 87 LYS A N 1
ATOM 708 C CA . LYS A 1 87 ? -9.280 -4.480 22.371 1.00 75.56 87 LYS A CA 1
ATOM 709 C C . LYS A 1 87 ? -8.548 -4.998 21.127 1.00 75.56 87 LYS A C 1
ATOM 711 O O . LYS A 1 87 ? -9.113 -5.746 20.338 1.00 75.56 87 LYS A O 1
ATOM 716 N N . GLY A 1 88 ? -7.282 -4.608 20.955 1.00 69.75 88 GLY A N 1
ATOM 717 C CA . GLY A 1 88 ? -6.394 -5.172 19.922 1.00 69.75 88 GLY A CA 1
ATOM 718 C C . GLY A 1 88 ? -6.538 -4.610 18.499 1.00 69.75 88 GLY A C 1
ATOM 719 O O . GLY A 1 88 ? -5.873 -5.092 17.593 1.00 69.75 88 GLY A O 1
ATOM 720 N N . PHE A 1 89 ? -7.346 -3.570 18.281 1.00 68.38 89 PHE A N 1
ATOM 721 C CA . PHE A 1 89 ? -7.583 -2.995 16.944 1.00 68.38 89 PHE A CA 1
ATOM 722 C C . PHE A 1 89 ? -6.489 -2.034 16.428 1.00 68.38 89 PHE A C 1
ATOM 724 O O . PHE A 1 89 ? -6.623 -1.484 15.338 1.00 68.38 89 PHE A O 1
ATOM 731 N N . ASN A 1 90 ? -5.415 -1.806 17.190 1.00 67.12 90 ASN A N 1
ATOM 732 C CA . ASN A 1 90 ? -4.365 -0.829 16.865 1.00 67.12 90 ASN A CA 1
ATOM 733 C C . ASN A 1 90 ? -3.177 -1.457 16.103 1.00 67.12 90 ASN A C 1
ATOM 735 O O . ASN A 1 90 ? -2.031 -1.091 16.350 1.00 67.12 90 ASN A O 1
ATOM 739 N N . LEU A 1 91 ? -3.420 -2.434 15.227 1.00 72.00 91 LEU A N 1
ATOM 740 C CA . LEU A 1 91 ? -2.347 -3.041 14.437 1.00 72.00 91 LEU A CA 1
ATOM 741 C C . LEU A 1 91 ? -2.038 -2.180 13.207 1.00 72.00 91 LEU A C 1
ATOM 743 O O . LEU A 1 91 ? -2.926 -1.879 12.400 1.00 72.00 91 LEU A O 1
ATOM 747 N N . SER A 1 92 ? -0.770 -1.804 13.070 1.00 68.00 92 SER A N 1
ATOM 748 C CA . SER A 1 92 ? -0.243 -1.198 11.850 1.00 68.00 92 SER A CA 1
ATOM 749 C C . SER A 1 92 ? 0.058 -2.292 10.824 1.00 68.00 92 SER A C 1
ATOM 751 O O . SER A 1 92 ? 0.492 -3.382 11.209 1.00 68.00 92 SER A O 1
ATOM 753 N N . PRO A 1 93 ? -0.184 -2.045 9.527 1.00 67.50 93 PRO A N 1
ATOM 754 C CA . PRO A 1 93 ? 0.346 -2.920 8.490 1.00 67.50 93 PRO A CA 1
ATOM 755 C C . PRO A 1 93 ? 1.878 -2.966 8.595 1.00 67.50 93 PRO A C 1
ATOM 757 O O . PRO A 1 93 ? 2.508 -1.964 8.927 1.00 67.50 93 PRO A O 1
ATOM 760 N N . LEU A 1 94 ? 2.458 -4.141 8.347 1.00 72.44 94 LEU A N 1
ATOM 761 C CA . LEU A 1 94 ? 3.909 -4.337 8.367 1.00 72.44 94 LEU A CA 1
ATOM 762 C C . LEU A 1 94 ? 4.570 -3.490 7.279 1.00 72.44 94 LEU A C 1
ATOM 764 O O . LEU A 1 94 ? 4.076 -3.435 6.149 1.00 72.44 94 LEU A O 1
ATOM 768 N N . SER A 1 95 ? 5.708 -2.881 7.601 1.00 77.25 95 SER A N 1
ATOM 769 C CA . SER A 1 95 ? 6.509 -2.157 6.620 1.00 77.25 95 SER A CA 1
ATOM 770 C C . SER A 1 95 ? 7.049 -3.103 5.546 1.00 77.25 95 SER A C 1
ATOM 772 O O . SER A 1 95 ? 7.119 -4.323 5.722 1.00 77.25 95 SER A O 1
ATOM 774 N N . ARG A 1 96 ? 7.474 -2.546 4.409 1.00 75.31 96 ARG A N 1
ATOM 775 C CA . ARG A 1 96 ? 8.050 -3.342 3.317 1.00 75.31 96 ARG A CA 1
ATOM 776 C C . ARG A 1 96 ? 9.284 -4.130 3.778 1.00 75.31 96 ARG A C 1
ATOM 778 O O . ARG A 1 96 ? 9.463 -5.274 3.356 1.00 75.31 96 ARG A O 1
ATOM 785 N N . ASP A 1 97 ? 10.078 -3.560 4.681 1.00 78.31 97 ASP A N 1
ATOM 786 C CA . ASP A 1 97 ? 11.257 -4.209 5.258 1.00 78.31 97 ASP A CA 1
ATOM 787 C C . ASP A 1 97 ? 10.875 -5.305 6.254 1.00 78.31 97 ASP A C 1
ATOM 789 O O . ASP A 1 97 ? 11.416 -6.412 6.191 1.00 78.31 97 ASP A O 1
ATOM 793 N N . GLU A 1 98 ? 9.884 -5.047 7.109 1.00 82.69 98 GLU A N 1
ATOM 794 C CA . GLU A 1 98 ? 9.350 -6.043 8.044 1.00 82.69 98 GLU A CA 1
ATOM 795 C C . GLU A 1 98 ? 8.731 -7.227 7.292 1.00 82.69 98 GLU A C 1
ATOM 797 O O . GLU A 1 98 ? 9.001 -8.387 7.602 1.00 82.69 98 GLU A O 1
ATOM 802 N N . MET A 1 99 ? 7.969 -6.955 6.233 1.00 84.50 99 MET A N 1
ATOM 803 C CA . MET A 1 99 ? 7.371 -7.984 5.390 1.00 84.50 99 MET A CA 1
ATOM 804 C C . MET A 1 99 ? 8.435 -8.779 4.620 1.00 84.50 99 MET A C 1
ATOM 806 O O . MET A 1 99 ? 8.315 -9.994 4.449 1.00 84.50 99 MET A O 1
ATOM 810 N N . LYS A 1 100 ? 9.517 -8.128 4.176 1.00 85.31 100 LYS A N 1
ATOM 811 C CA . LYS A 1 100 ? 10.663 -8.798 3.544 1.00 85.31 100 LYS A CA 1
ATOM 812 C C . LYS A 1 100 ? 11.396 -9.704 4.533 1.00 85.31 100 LYS A C 1
ATOM 814 O O . LYS A 1 100 ? 11.768 -10.813 4.149 1.00 85.31 100 LYS A O 1
ATOM 819 N N . ALA A 1 101 ? 11.572 -9.269 5.780 1.00 88.12 101 ALA A N 1
ATOM 820 C CA . ALA A 1 101 ? 12.149 -10.084 6.846 1.00 88.12 101 ALA A CA 1
ATOM 821 C C . ALA A 1 101 ? 11.271 -11.309 7.149 1.00 88.12 101 ALA A C 1
ATOM 823 O O . ALA A 1 101 ? 11.771 -12.432 7.183 1.00 88.12 101 ALA A O 1
ATOM 824 N N . ILE A 1 102 ? 9.952 -11.128 7.253 1.00 87.75 102 ILE A N 1
ATOM 825 C CA . ILE A 1 102 ? 9.010 -12.238 7.450 1.00 87.75 102 ILE A CA 1
ATOM 826 C C . ILE A 1 102 ? 9.050 -13.228 6.281 1.00 87.75 102 ILE A C 1
ATOM 828 O O . ILE A 1 102 ? 9.106 -14.436 6.502 1.00 87.75 102 ILE A O 1
ATOM 832 N N . ASN A 1 103 ? 9.090 -12.74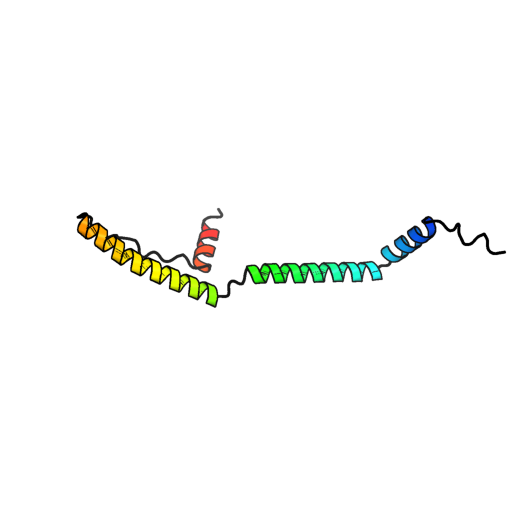5 5.039 1.00 84.75 103 ASN A N 1
ATOM 833 C CA . ASN A 1 103 ? 9.180 -13.612 3.863 1.00 84.75 103 ASN A CA 1
ATOM 834 C C . ASN A 1 103 ? 10.484 -14.423 3.811 1.00 84.75 103 ASN A C 1
ATOM 836 O O . ASN A 1 103 ? 10.480 -15.531 3.281 1.00 84.75 103 ASN A O 1
ATOM 840 N N . GLN A 1 104 ? 11.588 -13.904 4.353 1.00 87.44 104 GLN A N 1
ATOM 841 C CA . GLN A 1 104 ? 12.837 -14.665 4.482 1.00 87.44 104 GLN A CA 1
ATOM 842 C C . GLN A 1 104 ? 12.720 -15.774 5.531 1.00 87.44 104 GLN A C 1
ATOM 844 O O . GLN A 1 104 ? 13.221 -16.870 5.315 1.00 87.44 104 GLN A O 1
ATOM 849 N N . VAL A 1 105 ? 12.024 -15.513 6.640 1.00 88.81 105 VAL A N 1
ATOM 850 C CA . VAL A 1 105 ? 11.810 -16.500 7.710 1.00 88.81 105 VAL A CA 1
ATOM 851 C C . VAL A 1 105 ? 10.808 -17.588 7.297 1.00 88.81 105 VAL A C 1
ATOM 853 O O . VAL A 1 105 ? 10.971 -18.747 7.678 1.00 88.81 105 VAL A O 1
ATOM 856 N N . LEU A 1 106 ? 9.776 -17.229 6.525 1.00 82.75 106 LEU A N 1
ATOM 857 C CA . LEU A 1 106 ? 8.718 -18.144 6.077 1.00 82.75 106 LEU A CA 1
ATOM 858 C C . LEU A 1 106 ? 9.108 -19.005 4.868 1.00 82.75 106 LEU A C 1
ATOM 860 O O . LEU A 1 106 ? 8.562 -20.095 4.719 1.00 82.75 106 LEU A O 1
ATOM 864 N N . LYS A 1 107 ? 10.046 -18.561 4.020 1.00 68.69 107 LYS A N 1
ATOM 865 C CA . LYS A 1 107 ? 10.601 -19.367 2.915 1.00 68.69 107 LYS A CA 1
ATOM 866 C C . LYS A 1 107 ? 11.643 -20.374 3.425 1.00 68.69 107 LYS A C 1
ATOM 868 O O . LYS A 1 107 ? 12.813 -20.291 3.056 1.00 68.69 107 LYS A O 1
ATOM 873 N N . ARG A 1 108 ? 11.207 -21.285 4.296 1.00 50.78 108 ARG A N 1
ATOM 874 C CA . ARG A 1 108 ? 11.960 -22.505 4.617 1.00 50.78 108 ARG A CA 1
ATOM 875 C C . ARG A 1 108 ? 11.960 -23.470 3.441 1.00 50.78 108 ARG A C 1
ATOM 877 O O . ARG A 1 108 ? 10.919 -23.539 2.749 1.00 50.78 108 ARG A O 1
#

InterPro domains:
  IPR030482 p53 and DNA damage-regulated protein 1 [PTHR21162] (50-107)

pLDDT: mean 73.21, std 13.57, range [39.81, 93.44]

Radius of gyration: 32.47 Å; chains: 1; bounding box: 50×33×103 Å